Protein AF-A0A1M7Z3Y1-F1 (afdb_monomer)

Secondary structure (DSSP, 8-state):
--TT-EEEEEE-GGGHHHHHHHHHHHHHTT--EEEEE-S-TTGGG-SS-----EEEEEEHHHHHHHHHHHHHHHHS--

Organism: NCBI:txid1073327

Mean predicted aligned error: 9.28 Å

InterPro domains:
  IPR018551 Domain of unknown function DUF2007 [PF09413] (24-73)

Foldseek 3Di:
DPLPDWDWDKDWLVCVVVVVVLVVQCVVVVFDKDKDWPPPPPQVPDPPRDTTIMIITGDPVCVVVSVVSSVVSVVPPD

pLDDT: mean 70.95, std 16.13, range [38.53, 93.25]

Structure (mmCIF, N/CA/C/O backbone):
data_AF-A0A1M7Z3Y1-F1
#
_entry.id   AF-A0A1M7Z3Y1-F1
#
loop_
_atom_site.group_PDB
_atom_site.id
_atom_site.type_symbol
_atom_site.label_atom_id
_atom_site.label_alt_id
_atom_site.label_comp_id
_atom_site.label_asym_id
_atom_site.label_entity_id
_atom_site.label_seq_id
_atom_site.pdbx_PDB_ins_code
_atom_site.Cartn_x
_atom_site.Cartn_y
_atom_site.Cartn_z
_atom_site.occupancy
_atom_site.B_iso_or_equiv
_atom_site.auth_seq_id
_atom_site.auth_comp_id
_atom_site.auth_asym_id
_atom_site.auth_atom_id
_atom_site.pdbx_PDB_model_num
ATOM 1 N N . MET A 1 1 ? -8.126 -14.789 11.404 1.00 45.56 1 MET A N 1
ATOM 2 C CA . MET A 1 1 ? -8.103 -13.507 10.673 1.00 45.56 1 MET A CA 1
ATOM 3 C C . MET A 1 1 ?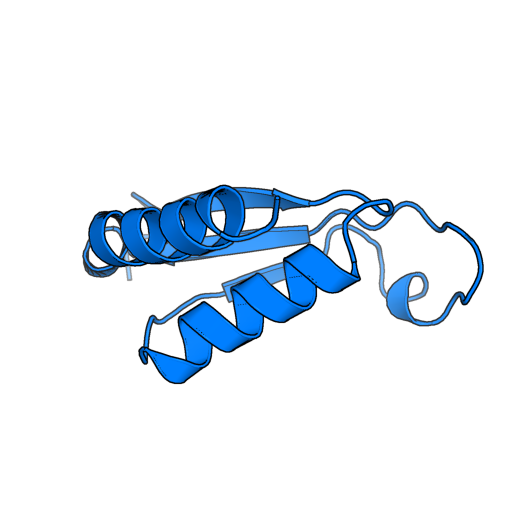 -8.997 -13.687 9.463 1.00 45.56 1 MET A C 1
ATOM 5 O O . MET A 1 1 ? -8.696 -14.532 8.633 1.00 45.56 1 MET A O 1
ATOM 9 N N . SER A 1 2 ? -10.170 -13.054 9.463 1.00 38.53 2 SER A N 1
ATOM 10 C CA . SER A 1 2 ? -11.110 -13.146 8.343 1.00 38.53 2 SER A CA 1
ATOM 11 C C . SER A 1 2 ? -10.600 -12.225 7.241 1.00 38.53 2 SER A C 1
ATOM 13 O O . SER A 1 2 ? -10.478 -11.032 7.479 1.00 38.53 2 SER A O 1
ATOM 15 N N . ALA A 1 3 ? -10.290 -12.775 6.070 1.00 44.31 3 ALA A N 1
ATOM 16 C CA . ALA A 1 3 ? -9.788 -12.068 4.888 1.00 44.31 3 ALA A CA 1
ATOM 17 C C . ALA A 1 3 ? -10.844 -11.153 4.220 1.00 44.31 3 ALA A C 1
ATOM 19 O O . ALA A 1 3 ? -10.934 -11.113 2.998 1.00 44.31 3 ALA A O 1
ATOM 20 N N . ARG A 1 4 ? -11.736 -10.524 5.001 1.00 49.06 4 ARG A N 1
ATOM 21 C CA . ARG A 1 4 ? -12.959 -9.885 4.484 1.00 49.06 4 ARG A CA 1
ATOM 22 C C . ARG A 1 4 ? -12.807 -8.422 4.082 1.00 49.06 4 ARG A C 1
ATOM 24 O O . ARG A 1 4 ? -13.533 -8.010 3.189 1.00 49.06 4 ARG A O 1
ATOM 31 N N . GLU A 1 5 ? -11.826 -7.708 4.612 1.00 57.03 5 GLU A N 1
ATOM 32 C CA . GLU A 1 5 ? -11.536 -6.337 4.200 1.00 57.03 5 GLU A CA 1
ATOM 33 C C . GLU A 1 5 ? -10.026 -6.165 4.087 1.00 57.03 5 GLU A C 1
ATOM 35 O O . GLU A 1 5 ? -9.310 -5.944 5.065 1.00 57.03 5 GLU A O 1
ATOM 40 N N . THR A 1 6 ? -9.522 -6.364 2.875 1.00 58.69 6 THR A N 1
ATOM 41 C CA . THR A 1 6 ? -8.126 -6.126 2.539 1.00 58.69 6 THR A CA 1
ATOM 42 C C . THR A 1 6 ? -8.092 -5.202 1.343 1.00 58.69 6 THR A C 1
ATOM 44 O O . THR A 1 6 ? -8.688 -5.500 0.309 1.00 58.69 6 THR A O 1
ATOM 47 N N . TYR A 1 7 ? -7.448 -4.057 1.515 1.00 64.06 7 TYR A N 1
ATOM 48 C CA . TYR A 1 7 ? -7.358 -3.046 0.473 1.00 64.06 7 TYR A CA 1
ATOM 49 C C . TYR A 1 7 ? -6.134 -3.287 -0.389 1.00 64.06 7 TYR A C 1
ATOM 51 O O . TYR A 1 7 ? -5.128 -3.780 0.115 1.00 64.06 7 TYR A O 1
ATOM 59 N N . LEU A 1 8 ? -6.263 -2.966 -1.675 1.00 59.75 8 LEU A N 1
ATOM 60 C CA . LEU A 1 8 ? -5.316 -3.322 -2.719 1.00 59.75 8 LEU A CA 1
ATOM 61 C C . LEU A 1 8 ? -4.671 -2.065 -3.302 1.00 59.75 8 LEU A C 1
ATOM 63 O O . LEU A 1 8 ? -5.356 -1.261 -3.934 1.00 59.75 8 LEU A O 1
ATOM 67 N N . PHE A 1 9 ? -3.359 -1.925 -3.140 1.00 64.75 9 PHE A N 1
ATOM 68 C CA . PHE A 1 9 ? -2.577 -0.916 -3.857 1.00 64.75 9 PHE A CA 1
ATOM 69 C C . PHE A 1 9 ? -1.785 -1.603 -4.966 1.00 64.75 9 PHE A C 1
ATOM 71 O O . PHE A 1 9 ? -0.963 -2.471 -4.677 1.00 64.75 9 PHE A O 1
ATOM 78 N N . HIS A 1 10 ? -2.087 -1.263 -6.221 1.00 62.94 10 HIS A N 1
ATOM 79 C CA . HIS A 1 10 ? -1.489 -1.874 -7.406 1.00 62.94 10 HIS A CA 1
ATOM 80 C C . HIS A 1 10 ? -0.391 -0.969 -7.970 1.00 62.94 10 HIS A C 1
ATOM 82 O O . HIS A 1 10 ? -0.669 0.152 -8.404 1.00 62.94 10 HIS A O 1
ATOM 88 N N . HIS A 1 11 ? 0.839 -1.480 -8.030 1.00 63.69 11 HIS A N 1
ATOM 89 C CA . HIS A 1 11 ? 1.994 -0.738 -8.543 1.00 63.69 11 HIS A CA 1
ATOM 90 C C . HIS A 1 11 ? 2.529 -1.350 -9.830 1.00 63.69 11 HIS A C 1
ATOM 92 O O . HIS A 1 11 ? 2.563 -2.569 -9.978 1.00 63.69 11 HIS A O 1
ATOM 98 N N . SER A 1 12 ? 2.949 -0.482 -10.754 1.00 61.16 12 SER A N 1
ATOM 99 C CA . SER A 1 12 ? 3.533 -0.863 -12.038 1.00 61.16 12 SER A CA 1
ATOM 100 C C . SER A 1 12 ? 5.048 -0.635 -12.062 1.00 61.16 12 SER A C 1
ATOM 102 O O . SER A 1 12 ? 5.622 0.027 -11.196 1.00 61.16 12 SER A O 1
ATOM 104 N N . CYS A 1 13 ? 5.719 -1.128 -13.104 1.00 58.03 13 CYS A N 1
ATOM 105 C CA . CYS A 1 13 ? 7.171 -1.016 -13.266 1.00 58.03 13 CYS A CA 1
ATOM 106 C C . CYS A 1 13 ? 7.736 0.409 -13.339 1.00 58.03 13 CYS A C 1
ATOM 108 O O . CYS A 1 13 ? 8.937 0.586 -13.125 1.00 58.03 13 CYS A O 1
ATOM 110 N N . PHE A 1 14 ? 6.897 1.412 -13.599 1.00 54.00 14 PHE A N 1
ATOM 111 C CA . PHE A 1 14 ? 7.291 2.821 -13.590 1.00 54.00 14 PHE A CA 1
ATOM 112 C C . PHE A 1 14 ? 7.433 3.396 -12.175 1.00 54.00 14 PHE A C 1
ATOM 114 O O . PHE A 1 14 ? 8.057 4.438 -12.001 1.00 54.00 14 PHE A O 1
ATOM 121 N N . ASP A 1 15 ? 6.965 2.660 -11.164 1.00 67.69 15 ASP A N 1
ATOM 122 C CA . ASP A 1 15 ? 6.789 3.156 -9.803 1.00 67.69 15 ASP A CA 1
ATOM 123 C C . ASP A 1 15 ? 7.638 2.383 -8.789 1.00 67.69 15 ASP A C 1
ATOM 125 O O . ASP A 1 15 ? 7.363 2.432 -7.600 1.00 67.69 15 ASP A O 1
ATOM 129 N N . ARG A 1 16 ? 8.690 1.658 -9.205 1.00 72.25 16 ARG A N 1
ATOM 130 C CA . ARG A 1 16 ? 9.480 0.816 -8.276 1.00 72.25 16 ARG A CA 1
ATOM 131 C C . ARG A 1 16 ? 10.025 1.598 -7.078 1.00 72.25 16 ARG A C 1
ATOM 133 O O . ARG A 1 16 ? 10.012 1.091 -5.961 1.00 72.25 16 ARG A O 1
ATOM 140 N N . GLU A 1 17 ? 10.533 2.806 -7.301 1.00 77.25 17 GLU A N 1
ATOM 141 C CA . GLU A 1 17 ? 11.013 3.656 -6.206 1.00 77.25 17 GLU A CA 1
ATOM 142 C C . GLU A 1 17 ? 9.870 4.150 -5.318 1.00 77.25 17 GLU A C 1
ATOM 144 O O . GLU A 1 17 ? 10.032 4.205 -4.102 1.00 77.25 17 GLU A O 1
ATOM 149 N N . GLN A 1 18 ? 8.722 4.477 -5.912 1.00 77.00 18 GLN A N 1
ATOM 150 C CA . GLN A 1 18 ? 7.527 4.898 -5.187 1.00 77.00 18 GLN A CA 1
ATOM 151 C C . GLN A 1 18 ? 6.982 3.752 -4.326 1.00 77.00 18 GLN A C 1
ATOM 153 O O . GLN A 1 18 ? 6.847 3.912 -3.120 1.00 77.00 18 GLN A O 1
ATOM 158 N N . TYR A 1 19 ? 6.846 2.564 -4.906 1.00 79.31 19 TYR A N 1
ATOM 159 C CA . TYR A 1 19 ? 6.492 1.326 -4.224 1.00 79.31 19 TYR A CA 1
ATOM 160 C C . TYR A 1 19 ? 7.404 1.038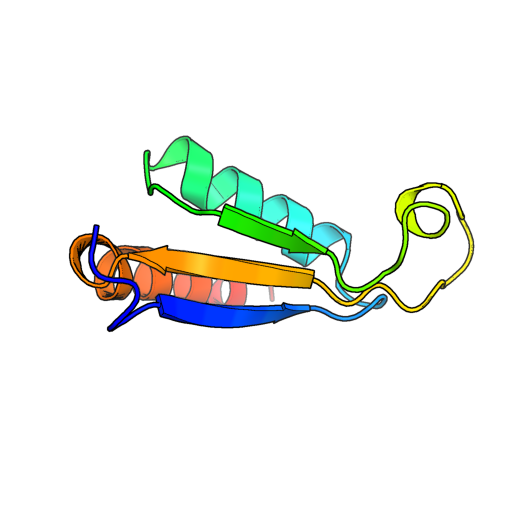 -3.024 1.00 79.31 19 TYR A C 1
ATOM 162 O O . TYR A 1 19 ? 6.935 0.756 -1.924 1.00 79.31 19 TYR A O 1
ATOM 170 N N . LEU A 1 20 ? 8.727 1.156 -3.192 1.00 82.31 20 LEU A N 1
ATOM 171 C CA . LEU A 1 20 ? 9.662 0.974 -2.078 1.00 82.31 20 LEU A CA 1
ATOM 172 C C . LEU A 1 20 ? 9.480 2.038 -0.985 1.00 82.31 20 LEU A C 1
ATOM 174 O O . LEU A 1 20 ? 9.582 1.708 0.197 1.00 82.31 20 LEU A O 1
ATOM 178 N N . LYS A 1 21 ? 9.209 3.298 -1.350 1.00 85.25 21 LYS A N 1
ATOM 179 C CA . LYS A 1 21 ? 8.915 4.364 -0.378 1.00 85.25 21 LYS A CA 1
ATOM 180 C C . LYS A 1 21 ? 7.630 4.080 0.393 1.00 85.25 21 LYS A C 1
ATOM 182 O O . LYS A 1 21 ? 7.619 4.256 1.604 1.00 85.25 21 LYS A O 1
ATOM 187 N N . GLU A 1 22 ? 6.589 3.606 -0.278 1.00 83.94 22 GLU A N 1
ATOM 188 C CA . GLU A 1 22 ? 5.305 3.259 0.336 1.00 83.94 22 GLU A CA 1
ATOM 189 C C . GLU A 1 22 ? 5.463 2.102 1.326 1.00 83.94 22 GLU A C 1
ATOM 191 O O . GLU A 1 22 ? 5.041 2.220 2.475 1.00 83.94 22 GLU A O 1
ATOM 196 N N . LEU A 1 23 ? 6.166 1.029 0.943 1.00 86.88 23 LEU A N 1
ATOM 197 C CA . LEU A 1 23 ? 6.477 -0.075 1.857 1.00 86.88 23 LEU A CA 1
ATOM 198 C C . LEU A 1 23 ? 7.261 0.387 3.090 1.00 86.88 23 LEU A C 1
ATOM 200 O O . LEU A 1 23 ? 6.948 -0.022 4.210 1.00 86.88 23 LEU A O 1
ATOM 204 N N . ASN A 1 24 ? 8.274 1.234 2.891 1.00 89.62 24 ASN A N 1
ATOM 205 C CA . ASN A 1 24 ? 9.063 1.777 3.992 1.00 89.62 24 ASN A CA 1
ATOM 206 C C . ASN A 1 24 ? 8.199 2.644 4.912 1.00 89.62 24 ASN A C 1
ATOM 208 O O . ASN A 1 24 ? 8.257 2.470 6.124 1.00 89.62 24 ASN A O 1
ATOM 212 N N . LEU A 1 25 ? 7.353 3.512 4.354 1.00 89.94 25 LEU A N 1
ATOM 213 C CA . LEU A 1 25 ? 6.480 4.391 5.127 1.00 89.94 25 LEU A CA 1
ATOM 214 C C . LEU A 1 25 ? 5.493 3.595 5.988 1.00 89.94 25 LEU A C 1
ATOM 216 O O . LEU A 1 25 ? 5.322 3.897 7.171 1.00 89.94 25 LEU A O 1
ATOM 220 N N . LEU A 1 26 ? 4.882 2.550 5.421 1.00 89.81 26 LEU A N 1
ATOM 221 C CA . LEU A 1 26 ? 3.993 1.650 6.156 1.00 89.81 26 LEU A CA 1
ATOM 222 C C . LEU A 1 26 ? 4.742 0.924 7.284 1.00 89.81 26 LEU A C 1
ATOM 224 O O . LEU A 1 26 ? 4.234 0.843 8.404 1.00 89.81 26 LEU A O 1
ATOM 228 N N . ALA A 1 27 ? 5.960 0.442 7.019 1.00 89.75 27 ALA A N 1
ATOM 229 C CA . ALA A 1 27 ? 6.785 -0.241 8.014 1.00 89.75 27 ALA A CA 1
ATOM 230 C C . ALA A 1 27 ? 7.236 0.693 9.153 1.00 89.75 27 ALA A C 1
ATOM 232 O O . ALA A 1 27 ? 7.154 0.313 10.320 1.00 89.75 27 ALA A O 1
ATOM 233 N N . GL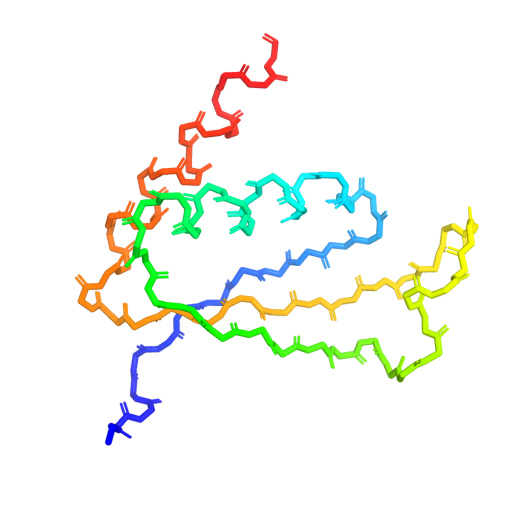U A 1 28 ? 7.660 1.919 8.834 1.00 93.25 28 GLU A N 1
ATOM 234 C CA . GLU A 1 28 ? 8.072 2.945 9.805 1.00 93.25 28 GLU A CA 1
ATOM 235 C C . GLU A 1 28 ? 6.941 3.341 10.762 1.00 93.25 28 GLU A C 1
ATOM 237 O O . GLU A 1 28 ? 7.195 3.676 11.917 1.00 93.25 28 GLU A O 1
ATOM 242 N N . HIS A 1 29 ? 5.692 3.267 10.299 1.00 92.31 29 HIS A N 1
ATOM 243 C CA . HIS A 1 29 ? 4.505 3.604 11.088 1.00 92.31 29 HIS A CA 1
ATOM 244 C C . HIS A 1 29 ? 3.847 2.389 11.759 1.00 92.31 29 HIS A C 1
ATOM 246 O O . HIS A 1 29 ? 2.749 2.517 12.313 1.00 92.31 29 HIS A O 1
ATOM 252 N N . GLU A 1 30 ? 4.521 1.233 11.734 1.00 92.19 30 GLU A N 1
ATOM 253 C CA . GLU A 1 30 ? 4.068 -0.040 12.307 1.00 92.19 30 GLU A CA 1
ATOM 254 C C . GLU A 1 30 ? 2.722 -0.533 11.737 1.00 92.19 30 GLU A C 1
ATOM 256 O O . GLU A 1 30 ? 1.985 -1.268 12.399 1.00 92.19 30 GLU A O 1
ATOM 261 N N . ILE A 1 31 ? 2.393 -0.152 10.496 1.00 89.50 31 ILE A N 1
ATOM 262 C CA . ILE A 1 31 ? 1.218 -0.661 9.782 1.00 89.50 31 ILE A CA 1
ATOM 263 C C . ILE A 1 31 ? 1.497 -2.110 9.380 1.00 89.50 31 ILE A C 1
ATOM 265 O O . ILE A 1 31 ? 2.497 -2.411 8.725 1.00 89.50 31 ILE A O 1
ATOM 269 N N . LYS A 1 32 ? 0.602 -3.032 9.738 1.00 87.56 32 LYS A N 1
ATOM 270 C CA . LYS A 1 32 ? 0.722 -4.429 9.304 1.00 87.56 32 LYS A CA 1
ATOM 27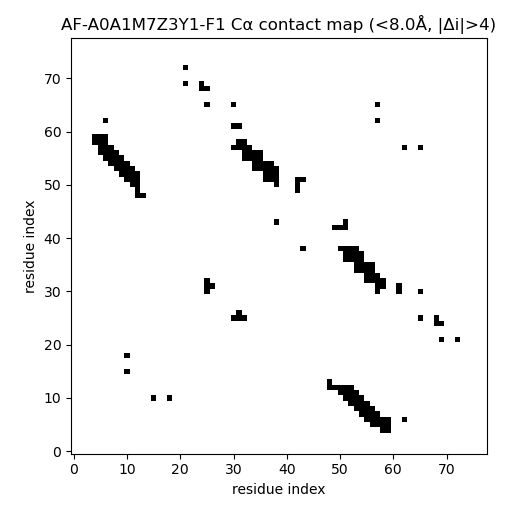1 C C . LYS A 1 32 ? 0.196 -4.582 7.883 1.00 87.56 32 LYS A C 1
ATOM 273 O O . LYS A 1 32 ? -0.994 -4.384 7.645 1.00 87.56 32 LYS A O 1
ATOM 278 N N . PHE A 1 33 ? 1.0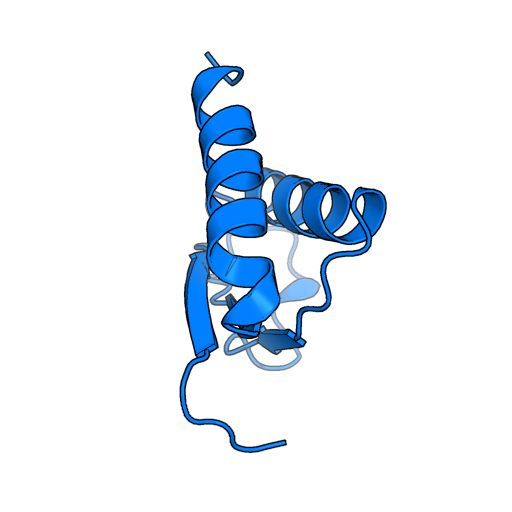61 -5.026 6.977 1.00 85.88 33 PHE A N 1
ATOM 279 C CA . PHE A 1 33 ? 0.705 -5.308 5.590 1.00 85.88 33 PHE A CA 1
ATOM 280 C C . PHE A 1 33 ? 1.257 -6.658 5.114 1.00 85.88 33 PHE A C 1
ATOM 282 O O . PHE A 1 33 ? 2.183 -7.223 5.700 1.00 85.88 33 PHE A O 1
ATOM 289 N N . GLN A 1 34 ? 0.673 -7.181 4.041 1.00 85.94 34 GLN A N 1
ATOM 290 C CA . GLN A 1 34 ? 1.201 -8.296 3.257 1.00 85.94 34 GLN A CA 1
ATOM 291 C C . GLN A 1 34 ? 1.443 -7.821 1.827 1.00 85.94 34 GLN A C 1
ATOM 293 O O . GLN A 1 34 ? 0.768 -6.914 1.355 1.00 85.94 34 GLN A O 1
ATOM 298 N N . VAL A 1 35 ? 2.407 -8.425 1.142 1.00 81.88 35 VAL A N 1
ATOM 299 C CA . VAL A 1 35 ? 2.673 -8.142 -0.270 1.00 81.88 35 VAL A CA 1
ATOM 300 C C . VAL A 1 35 ? 2.376 -9.403 -1.067 1.00 81.88 35 VAL A C 1
ATOM 302 O O . VAL A 1 35 ? 2.993 -10.438 -0.808 1.00 81.88 35 VAL A O 1
ATOM 305 N N . ASN A 1 36 ? 1.472 -9.307 -2.040 1.00 76.75 36 ASN A N 1
ATOM 306 C CA . ASN A 1 36 ? 1.315 -10.323 -3.075 1.00 76.75 36 ASN A CA 1
ATOM 307 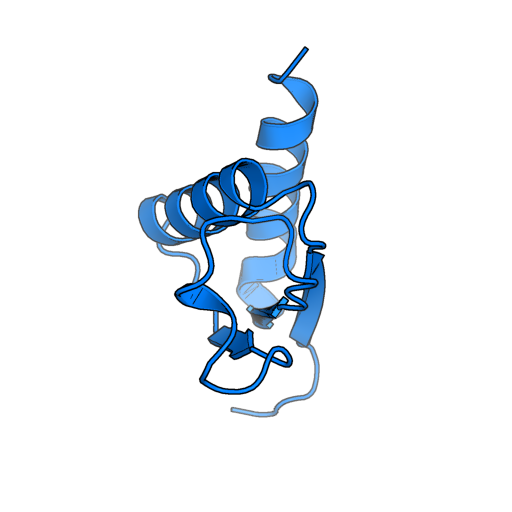C C . ASN A 1 36 ? 2.051 -9.860 -4.328 1.00 76.75 36 ASN A C 1
ATOM 309 O O . ASN A 1 36 ? 1.655 -8.895 -4.976 1.00 76.75 36 ASN A O 1
ATOM 313 N N . ASP A 1 37 ? 3.129 -10.558 -4.655 1.00 72.62 37 ASP A N 1
ATOM 314 C CA . ASP A 1 37 ? 3.876 -10.345 -5.888 1.00 72.62 37 ASP A CA 1
ATOM 315 C C . ASP A 1 37 ? 3.278 -11.215 -7.005 1.00 72.62 37 ASP A C 1
ATOM 317 O O . ASP A 1 37 ? 3.328 -12.448 -6.934 1.00 72.62 37 ASP A O 1
ATOM 321 N N . HIS A 1 38 ? 2.688 -10.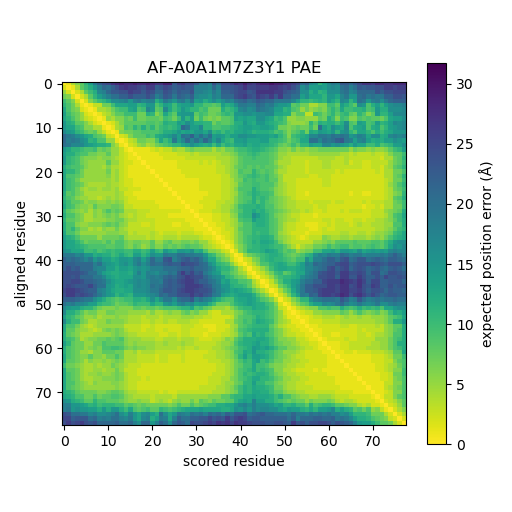579 -8.019 1.00 71.44 38 HIS A N 1
ATOM 322 C CA . HIS A 1 38 ? 2.140 -11.249 -9.209 1.00 71.44 38 HIS A CA 1
ATOM 323 C C . HIS A 1 38 ? 3.176 -11.386 -10.317 1.00 71.44 38 HIS A C 1
ATOM 325 O O . HIS A 1 38 ? 3.070 -12.252 -11.192 1.00 71.44 38 HIS A O 1
ATOM 331 N N . SER A 1 39 ? 4.234 -10.584 -10.242 1.00 61.53 39 SER A N 1
ATOM 332 C CA . SER A 1 39 ? 5.463 -10.796 -10.986 1.00 61.53 39 SER A CA 1
ATOM 333 C C . SER A 1 39 ? 6.121 -12.066 -10.447 1.00 61.53 39 SER A C 1
ATOM 335 O O . SER A 1 39 ? 6.742 -12.071 -9.393 1.00 61.53 39 SER A O 1
ATOM 337 N N . GLY A 1 40 ? 5.986 -13.191 -11.155 1.00 56.50 40 GLY A N 1
ATOM 338 C CA . GLY A 1 40 ? 6.641 -14.444 -10.758 1.00 56.50 40 GLY A CA 1
ATOM 339 C C . GLY A 1 40 ? 8.133 -14.257 -10.392 1.00 56.50 40 GLY A C 1
ATOM 340 O O . GLY A 1 40 ? 8.755 -13.271 -10.798 1.00 56.50 40 GLY A O 1
ATOM 341 N N . PRO A 1 41 ? 8.767 -15.227 -9.700 1.00 55.34 41 PRO A N 1
ATOM 342 C CA . PRO A 1 41 ? 10.007 -15.073 -8.905 1.00 55.34 41 PRO A CA 1
ATOM 343 C C . PRO A 1 41 ? 11.265 -14.539 -9.629 1.00 55.34 41 PRO A C 1
ATOM 345 O O . PRO A 1 41 ? 12.329 -14.394 -9.026 1.00 55.34 41 PRO A O 1
ATOM 348 N N . ILE A 1 42 ? 11.184 -14.278 -10.930 1.00 49.75 42 ILE A N 1
ATOM 349 C CA . ILE A 1 42 ? 12.281 -13.901 -11.819 1.00 49.75 42 ILE A CA 1
ATOM 350 C C . ILE A 1 42 ? 12.342 -12.376 -12.055 1.00 49.75 42 ILE A C 1
ATOM 352 O O . ILE A 1 42 ? 13.401 -11.866 -12.423 1.00 49.75 42 ILE A O 1
ATOM 356 N N . GLN A 1 43 ? 11.271 -11.611 -11.814 1.00 50.66 43 GLN A N 1
ATOM 357 C CA . GLN A 1 43 ? 11.176 -10.239 -12.342 1.00 50.66 43 GLN A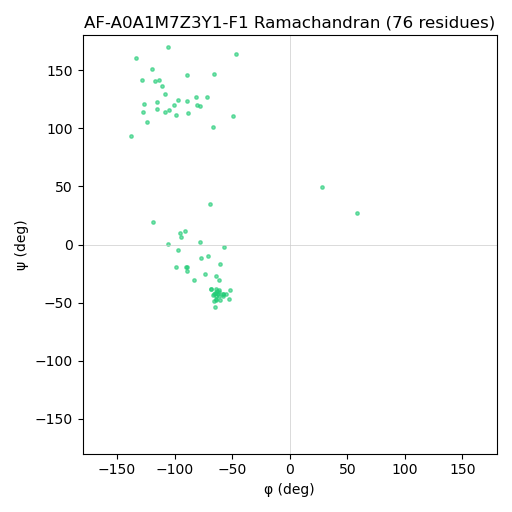 CA 1
ATOM 358 C C . GLN A 1 43 ? 11.749 -9.134 -11.436 1.00 50.66 43 GLN A C 1
ATOM 360 O O . GLN A 1 43 ? 12.201 -8.114 -11.953 1.00 50.66 43 GLN A O 1
ATOM 365 N N . PHE A 1 44 ? 11.921 -9.370 -10.130 1.00 46.53 44 PHE A N 1
ATOM 366 C CA . PHE A 1 44 ? 12.580 -8.405 -9.227 1.00 46.53 44 PHE A CA 1
ATOM 367 C C . PHE A 1 44 ? 14.101 -8.251 -9.440 1.00 46.53 44 PHE A C 1
ATOM 369 O O . PHE A 1 44 ? 14.722 -7.335 -8.887 1.00 46.53 44 PHE A O 1
ATOM 376 N N . LYS A 1 45 ? 14.716 -9.127 -10.253 1.00 44.03 45 LYS A N 1
ATOM 377 C CA . LYS A 1 45 ? 16.158 -9.118 -10.561 1.00 44.03 45 LYS A CA 1
ATOM 378 C C . LYS A 1 45 ? 16.528 -8.413 -11.869 1.00 44.03 45 LYS A C 1
ATOM 380 O O . LYS A 1 45 ? 17.720 -8.298 -12.148 1.00 44.03 45 LYS A O 1
ATOM 385 N N . SER A 1 46 ? 15.566 -7.947 -12.670 1.00 41.88 46 SER A N 1
ATOM 386 C CA . SER A 1 46 ? 15.885 -7.315 -13.955 1.00 41.88 46 SER A CA 1
ATOM 387 C C . SER A 1 46 ? 16.113 -5.801 -13.799 1.00 41.88 46 SER A C 1
ATOM 389 O O . SER A 1 46 ? 15.219 -5.103 -13.320 1.00 41.88 46 SER A O 1
ATOM 391 N N . PRO A 1 47 ? 17.275 -5.259 -14.209 1.00 48.06 47 PRO A N 1
ATOM 392 C CA . PRO A 1 47 ? 17.558 -3.821 -14.183 1.00 48.06 47 PRO A CA 1
ATOM 393 C C . PRO A 1 47 ? 16.899 -3.043 -15.339 1.00 48.06 47 PRO A C 1
ATOM 395 O O . PRO A 1 47 ? 17.092 -1.837 -15.449 1.00 48.06 47 PRO A O 1
ATOM 398 N N . ALA A 1 48 ? 16.130 -3.706 -16.207 1.00 49.78 48 ALA A N 1
ATOM 399 C CA . ALA A 1 48 ? 15.494 -3.095 -17.369 1.00 49.78 48 ALA A CA 1
ATOM 400 C C . ALA A 1 48 ? 13.983 -3.339 -17.333 1.00 49.78 48 ALA A C 1
ATOM 402 O O . ALA A 1 48 ? 13.563 -4.464 -17.585 1.00 49.78 48 ALA A O 1
ATOM 403 N N . CYS A 1 49 ? 13.209 -2.295 -17.002 1.00 53.25 49 CYS A N 1
ATOM 404 C CA . CYS A 1 49 ? 11.769 -2.116 -17.267 1.00 53.25 49 CYS A CA 1
ATOM 405 C C . CYS A 1 49 ? 10.931 -3.409 -17.375 1.00 53.25 49 CYS A C 1
ATOM 407 O O . CYS A 1 49 ? 10.199 -3.605 -18.344 1.00 53.25 49 CYS A O 1
ATOM 409 N N . GLY A 1 50 ? 11.060 -4.319 -16.409 1.00 52.78 50 GLY A N 1
ATOM 410 C CA . GLY A 1 50 ? 10.209 -5.498 -16.326 1.00 52.78 50 GLY A CA 1
ATOM 411 C C . GLY A 1 50 ? 8.906 -5.079 -15.675 1.00 52.78 50 GLY A C 1
ATOM 412 O O . GLY A 1 50 ? 8.963 -4.467 -14.614 1.00 52.78 50 GLY A O 1
ATOM 413 N N . TYR A 1 51 ? 7.767 -5.367 -16.310 1.00 57.62 51 TYR A N 1
ATOM 414 C CA . TYR A 1 51 ? 6.456 -5.279 -15.664 1.00 57.62 51 TYR A CA 1
ATOM 415 C C . TYR A 1 51 ? 6.545 -6.024 -14.330 1.00 57.62 51 TYR A C 1
ATOM 417 O O . TYR A 1 51 ? 6.744 -7.232 -14.341 1.00 57.62 51 TYR A O 1
ATOM 425 N N . PHE A 1 52 ? 6.490 -5.302 -13.213 1.00 64.88 52 PHE A N 1
ATOM 426 C CA . PHE A 1 52 ? 6.234 -5.892 -11.909 1.00 64.88 52 PHE A CA 1
ATOM 427 C C . PHE A 1 52 ? 4.851 -5.411 -11.504 1.00 64.88 52 PHE A C 1
ATOM 429 O O . PHE A 1 52 ? 4.506 -4.251 -11.744 1.00 64.88 52 PHE A O 1
ATOM 436 N N . GLU A 1 53 ? 4.070 -6.334 -10.976 1.00 69.19 53 GLU A N 1
ATOM 437 C CA . GLU A 1 53 ? 2.730 -6.095 -10.475 1.00 69.19 53 GLU A CA 1
ATOM 438 C C . GLU A 1 53 ? 2.722 -6.651 -9.061 1.00 69.19 53 GLU A C 1
ATOM 440 O O . GLU A 1 53 ? 2.938 -7.846 -8.842 1.00 69.19 53 GLU A O 1
ATOM 445 N N . ALA A 1 54 ? 2.564 -5.757 -8.094 1.00 73.00 54 ALA A N 1
ATOM 446 C CA . ALA A 1 54 ? 2.501 -6.116 -6.692 1.00 73.00 54 ALA A CA 1
ATOM 447 C C . ALA A 1 54 ? 1.263 -5.487 -6.067 1.00 73.00 54 ALA A C 1
ATOM 449 O O . ALA A 1 54 ? 0.919 -4.341 -6.364 1.00 73.00 54 ALA A O 1
ATOM 450 N N . GLU A 1 55 ? 0.636 -6.244 -5.177 1.00 76.75 55 GLU A N 1
ATOM 451 C CA . GLU A 1 55 ? -0.476 -5.798 -4.354 1.00 76.75 55 GLU A CA 1
ATOM 452 C C . GLU A 1 55 ? 0.009 -5.660 -2.913 1.00 76.75 55 GLU A C 1
ATOM 454 O O . GLU A 1 55 ? 0.604 -6.589 -2.360 1.00 76.75 55 GLU A O 1
ATOM 459 N N . ILE A 1 56 ? -0.262 -4.515 -2.290 1.00 80.06 56 ILE A N 1
ATOM 460 C CA . ILE A 1 56 ? -0.102 -4.340 -0.844 1.00 80.06 56 ILE A CA 1
ATOM 461 C C . ILE A 1 56 ? -1.466 -4.540 -0.200 1.00 80.06 56 ILE A C 1
ATOM 463 O O . ILE A 1 56 ? -2.424 -3.866 -0.562 1.00 80.06 56 ILE A O 1
ATOM 467 N N . LEU A 1 57 ? -1.523 -5.464 0.751 1.00 84.50 57 LEU A N 1
ATOM 468 C CA . LEU A 1 57 ? -2.704 -5.911 1.468 1.00 84.50 57 LEU A CA 1
ATOM 469 C C . LEU A 1 57 ? -2.643 -5.391 2.903 1.00 84.50 57 LEU A C 1
ATOM 471 O O . LEU A 1 57 ? -1.776 -5.808 3.671 1.00 84.50 57 LEU A O 1
ATOM 475 N N . ILE A 1 58 ? -3.567 -4.506 3.272 1.00 84.88 58 ILE A N 1
ATOM 476 C CA . ILE A 1 58 ? -3.629 -3.885 4.605 1.00 84.88 58 ILE A CA 1
ATOM 477 C C . ILE A 1 58 ? -4.937 -4.277 5.295 1.00 84.88 58 ILE A C 1
ATOM 479 O O . ILE A 1 58 ? -5.983 -4.351 4.649 1.00 84.88 58 ILE A O 1
ATOM 483 N N . ASN A 1 59 ? -4.873 -4.545 6.603 1.00 84.50 59 ASN A N 1
ATOM 484 C CA . ASN A 1 59 ? -6.066 -4.823 7.408 1.00 84.50 59 ASN A CA 1
ATOM 485 C C . ASN A 1 59 ? -6.966 -3.583 7.492 1.00 84.50 59 ASN A C 1
ATOM 487 O O . ASN A 1 59 ? -6.452 -2.474 7.623 1.00 84.50 59 ASN A O 1
ATOM 491 N N . GLU A 1 60 ? -8.288 -3.772 7.549 1.00 82.88 60 GLU A N 1
ATOM 492 C CA . GLU A 1 60 ? -9.245 -2.656 7.664 1.00 82.88 60 GLU A CA 1
ATOM 493 C C . GLU A 1 60 ? -8.916 -1.693 8.812 1.00 82.88 60 GLU A C 1
ATOM 495 O O . GLU A 1 60 ? -9.028 -0.483 8.660 1.00 82.88 60 GLU A O 1
ATOM 500 N N . THR A 1 61 ? -8.464 -2.223 9.954 1.00 86.88 61 THR A N 1
ATOM 501 C CA . THR A 1 61 ? -8.233 -1.432 11.169 1.00 86.88 61 THR A CA 1
ATOM 502 C C . THR A 1 61 ? -7.133 -0.398 10.994 1.00 86.88 61 THR A C 1
ATOM 504 O O . THR A 1 61 ? -7.129 0.613 11.688 1.00 86.88 61 THR A O 1
ATOM 507 N N . ASP A 1 62 ? -6.198 -0.674 10.086 1.00 87.12 62 ASP A N 1
ATOM 508 C CA . ASP A 1 62 ? -5.074 0.198 9.775 1.00 87.12 62 ASP A CA 1
ATOM 509 C C . ASP A 1 62 ? -5.265 0.907 8.425 1.00 87.12 62 ASP A C 1
ATOM 511 O O . ASP A 1 62 ? -4.393 1.676 8.027 1.00 87.12 62 ASP A O 1
ATOM 515 N N . PHE A 1 63 ? -6.379 0.667 7.717 1.00 84.88 63 PHE A N 1
ATOM 516 C CA . PHE A 1 63 ? -6.563 1.135 6.345 1.00 84.88 63 PHE A CA 1
ATOM 517 C C . PHE A 1 63 ? -6.605 2.655 6.247 1.00 84.88 63 PHE A C 1
ATOM 519 O O . PHE A 1 63 ? -5.803 3.210 5.507 1.00 84.88 63 PHE A O 1
ATOM 526 N N . ASP A 1 64 ? -7.476 3.326 7.005 1.00 87.62 64 ASP A N 1
ATOM 527 C CA . ASP A 1 64 ? -7.603 4.790 6.931 1.00 87.62 64 ASP A CA 1
ATOM 528 C C . ASP A 1 64 ? -6.261 5.464 7.240 1.00 87.62 64 ASP A C 1
ATOM 530 O O . ASP A 1 64 ? -5.795 6.339 6.515 1.00 87.62 64 ASP A O 1
ATOM 534 N N . ARG A 1 65 ? -5.568 4.959 8.266 1.00 89.31 65 ARG A N 1
ATOM 535 C CA . ARG A 1 65 ? -4.242 5.448 8.651 1.00 89.31 65 ARG A CA 1
ATOM 536 C C . ARG A 1 65 ? -3.198 5.195 7.563 1.00 89.31 65 ARG A C 1
ATOM 538 O O . ARG A 1 65 ? -2.352 6.052 7.325 1.00 89.31 65 ARG A O 1
ATOM 545 N N . ALA A 1 66 ? -3.220 4.027 6.928 1.00 88.12 66 ALA A N 1
ATOM 546 C CA . ALA A 1 66 ? -2.333 3.720 5.816 1.00 88.12 66 ALA A CA 1
ATOM 547 C C . ALA A 1 66 ? -2.632 4.607 4.603 1.00 88.12 66 ALA A C 1
ATOM 549 O O . ALA A 1 66 ? -1.702 5.130 4.000 1.00 88.12 66 ALA A O 1
ATOM 550 N N . ASN A 1 67 ? -3.908 4.820 4.282 1.00 86.31 67 ASN A N 1
ATOM 551 C CA . ASN A 1 67 ? -4.336 5.666 3.177 1.00 86.31 67 ASN A CA 1
ATOM 552 C C . ASN A 1 67 ? -3.863 7.111 3.375 1.00 86.31 67 ASN A C 1
ATOM 554 O O . ASN A 1 67 ? -3.224 7.654 2.481 1.00 86.31 67 ASN A O 1
ATOM 558 N N . ASP A 1 68 ? -4.058 7.687 4.564 1.00 88.69 68 ASP A N 1
ATOM 559 C CA . ASP A 1 68 ? -3.591 9.042 4.889 1.00 88.69 68 ASP A CA 1
ATOM 560 C C . ASP A 1 68 ? -2.067 9.189 4.717 1.00 88.69 68 ASP A C 1
ATOM 562 O O . ASP A 1 68 ? -1.574 10.178 4.165 1.00 88.69 68 ASP A O 1
ATOM 566 N N . LEU A 1 69 ? -1.298 8.188 5.162 1.00 88.44 69 LEU A N 1
ATOM 567 C CA . LEU A 1 69 ? 0.158 8.170 5.004 1.00 88.44 69 LEU A CA 1
ATOM 568 C C . LEU A 1 69 ? 0.557 8.118 3.523 1.00 88.44 69 LEU A C 1
ATOM 570 O O . LEU A 1 69 ? 1.397 8.906 3.082 1.00 88.44 69 LEU A O 1
ATOM 574 N N . LEU A 1 70 ? -0.059 7.226 2.750 1.00 85.31 70 LEU A N 1
ATOM 575 C CA . LEU A 1 70 ? 0.244 7.039 1.330 1.00 85.31 70 LEU A CA 1
ATOM 576 C C . LEU A 1 70 ? -0.191 8.250 0.483 1.00 85.31 70 LEU A C 1
ATOM 578 O O . LEU A 1 70 ? 0.545 8.678 -0.407 1.00 85.31 70 LEU A O 1
ATOM 582 N N . GLU A 1 71 ? -1.331 8.871 0.791 1.00 84.19 71 GLU A N 1
ATOM 583 C CA . GLU A 1 71 ? -1.769 10.123 0.161 1.00 84.19 71 GLU A CA 1
ATOM 584 C C . GLU A 1 71 ? -0.798 11.273 0.450 1.00 84.19 71 GLU A C 1
ATOM 586 O O . GLU A 1 71 ? -0.457 12.045 -0.454 1.00 84.19 71 GLU A O 1
ATOM 591 N N . SER A 1 72 ? -0.281 11.365 1.682 1.00 81.19 72 SER A N 1
ATOM 592 C CA . SER A 1 72 ? 0.719 12.379 2.027 1.00 81.19 72 SER A CA 1
ATOM 593 C C . SER A 1 72 ? 1.997 12.224 1.195 1.00 81.19 72 SER A C 1
ATOM 595 O O . SER A 1 72 ? 2.514 13.210 0.667 1.00 81.19 72 SER A O 1
ATOM 597 N N . LEU A 1 73 ? 2.456 10.990 0.969 1.00 78.81 73 LEU A N 1
ATOM 598 C CA . LEU A 1 73 ? 3.639 10.704 0.159 1.00 78.81 73 LEU A CA 1
ATOM 599 C C . LEU A 1 73 ? 3.476 11.180 -1.295 1.00 78.81 73 LEU A C 1
ATOM 601 O O . LEU A 1 73 ? 4.410 11.742 -1.865 1.00 78.81 73 LEU A O 1
ATOM 605 N N . ASN A 1 74 ? 2.282 11.014 -1.867 1.00 66.88 74 ASN A N 1
ATOM 606 C CA . ASN A 1 74 ? 1.958 11.466 -3.224 1.00 66.88 74 ASN A CA 1
ATOM 607 C C . ASN A 1 74 ? 1.789 12.992 -3.329 1.00 66.88 74 ASN A C 1
ATOM 609 O O . ASN A 1 74 ? 2.014 13.568 -4.393 1.00 66.88 74 ASN A O 1
ATOM 613 N N . THR A 1 75 ? 1.433 13.664 -2.231 1.00 59.94 75 THR A N 1
ATOM 614 C CA . THR A 1 75 ? 1.198 15.118 -2.213 1.00 59.94 75 THR A CA 1
ATOM 615 C C . THR A 1 75 ? 2.495 15.923 -2.057 1.00 59.94 75 THR A C 1
ATOM 617 O O . THR A 1 75 ? 2.603 17.022 -2.598 1.00 59.94 75 THR A O 1
ATOM 620 N N . TYR A 1 76 ? 3.503 15.380 -1.366 1.00 52.38 76 TYR A N 1
ATOM 621 C CA . TYR A 1 76 ? 4.804 16.037 -1.146 1.00 52.38 76 TYR A CA 1
ATOM 622 C C . TYR A 1 76 ? 5.891 15.657 -2.173 1.00 52.38 76 TYR A C 1
ATOM 624 O O . TYR A 1 76 ? 7.043 16.059 -2.023 1.00 52.38 76 TYR A O 1
ATOM 632 N N . GLY A 1 77 ? 5.541 14.894 -3.214 1.00 46.28 77 GLY A N 1
ATOM 633 C CA . GLY A 1 77 ? 6.455 14.447 -4.273 1.00 46.28 77 GLY A CA 1
ATOM 634 C C . GLY A 1 77 ? 6.563 15.360 -5.505 1.00 46.28 77 GLY A C 1
ATOM 635 O O . GLY A 1 77 ? 7.113 14.909 -6.508 1.00 46.28 77 GLY A O 1
ATOM 636 N N . ASN A 1 78 ? 6.035 16.591 -5.453 1.00 41.38 78 ASN A N 1
ATOM 637 C CA . ASN A 1 78 ? 6.045 17.568 -6.557 1.00 41.38 78 ASN A CA 1
ATOM 638 C C . ASN A 1 78 ? 7.051 18.701 -6.315 1.00 41.38 78 ASN A C 1
ATOM 640 O O . ASN A 1 78 ? 6.960 19.338 -5.240 1.00 41.38 78 ASN A O 1
#

Sequence (78 aa):
MSARETYLFHHSCFDREQYLKELNLLAEHEIKFQVNDHSGPIQFKSPACGYFEAEILINETDFDRANDLLESLNTYGN

Nearest PDB structures (foldseek):
  3ce8-assembly1_A  TM=5.371E-01  e=8.415E-01  Shewanella baltica OS155
  4cnz-assembly2_F  TM=3.899E-01  e=3.595E-01  Azospirillum brasilense
  6xbw-assembly1_a  TM=4.661E-01  e=9.592E-01  Bos taurus
  3ta1-assembly1_C  TM=5.520E-01  e=2.103E+00  Archaeoglobus fulgidus DSM 4304
  8eau-assembly1_a  TM=4.121E-01  e=6.916E-01  Saccharomyces cerevisiae

Solvent-accessible surface area (backbone atoms only — not comparable to full-atom values): 4774 Å² total; per-residue (Å²): 134,81,91,80,54,63,50,79,49,82,47,49,50,91,36,57,71,56,53,52,50,49,55,48,54,37,52,76,68,70,50,69,67,47,75,51,68,71,39,59,98,69,47,92,77,53,94,64,88,44,75,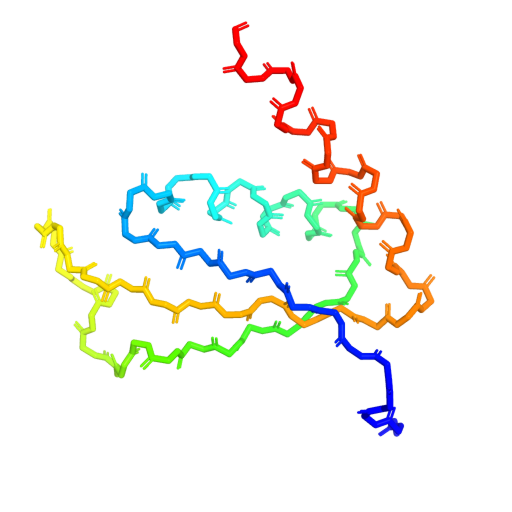38,42,38,34,43,37,32,45,60,93,49,36,68,64,48,49,55,52,54,52,49,58,67,68,72,72,120

Radius of gyration: 13.11 Å; Cα contacts (8 Å, |Δi|>4): 90; chains: 1; bounding box: 30×33×30 Å